Protein AF-Q28119-F1 (afdb_monomer_lite)

pLDDT: mean 81.9, std 14.13, range [39.78, 98.56]

Sequence (67 aa):
PELQDGTPRAGQILKQTYDKFDTNMRSDDALLKNYALLSCFRNDLHKTETYLRVMKCRRFGEASCAF

Secondary structure (DSSP, 8-state):
-------HHHHHHHHHHHHHHHHHHHSHHHHHHHHHHHHHHHHHHHHHHHHHHHHHHHHH--TT---

Radius of gyration: 25.22 Å; chains: 1; bounding box: 70×20×44 Å

Organism: Bos taurus (NCBI:txid9913)

Structure (mmCIF, N/CA/C/O backbone):
data_AF-Q28119-F1
#
_entry.id   AF-Q28119-F1
#
loop_
_atom_site.group_PDB
_atom_site.id
_atom_site.type_symbol
_atom_site.label_atom_id
_atom_site.label_alt_id
_atom_site.label_comp_id
_atom_site.label_asym_id
_atom_site.label_entity_id
_atom_site.label_seq_id
_atom_site.pdbx_PDB_ins_code
_atom_site.Cartn_x
_atom_site.Cartn_y
_atom_site.Cartn_z
_atom_site.occupancy
_atom_site.B_iso_or_equiv
_atom_site.auth_seq_id
_atom_site.auth_comp_id
_atom_site.auth_asym_id
_atom_site.auth_atom_id
_atom_site.pdbx_PDB_model_num
ATOM 1 N N . PRO A 1 1 ? 54.659 -5.426 1.332 1.00 52.41 1 PRO A N 1
ATOM 2 C CA . PRO A 1 1 ? 53.531 -4.576 0.887 1.00 52.41 1 PRO A CA 1
ATOM 3 C C . PRO A 1 1 ? 53.484 -4.556 -0.642 1.00 52.41 1 PRO A C 1
ATOM 5 O O . PRO A 1 1 ? 54.513 -4.838 -1.243 1.00 52.41 1 PRO A O 1
ATOM 8 N N . GLU A 1 2 ? 52.321 -4.210 -1.201 1.00 39.78 2 GLU A N 1
ATOM 9 C CA . GLU A 1 2 ? 51.987 -4.072 -2.635 1.00 39.78 2 GLU A CA 1
ATOM 10 C C . GLU A 1 2 ? 51.221 -5.286 -3.205 1.00 39.78 2 GLU A C 1
ATOM 12 O O . GLU A 1 2 ? 51.778 -6.278 -3.664 1.00 39.78 2 GLU A O 1
ATOM 17 N N . LEU A 1 3 ? 49.891 -5.180 -3.105 1.00 55.44 3 LEU A N 1
ATOM 18 C CA . LEU A 1 3 ? 48.861 -6.047 -3.675 1.00 55.44 3 LEU A CA 1
ATOM 19 C C . LEU A 1 3 ? 48.319 -5.344 -4.932 1.00 55.44 3 LEU A C 1
ATOM 21 O O . LEU A 1 3 ? 47.683 -4.303 -4.797 1.00 55.44 3 LEU A O 1
ATOM 25 N N . GLN A 1 4 ? 48.580 -5.872 -6.127 1.00 50.06 4 GLN A N 1
ATOM 26 C CA . GLN A 1 4 ? 48.024 -5.431 -7.421 1.00 50.06 4 GLN A CA 1
ATOM 27 C C . GLN A 1 4 ? 48.327 -6.554 -8.435 1.00 50.06 4 GLN A C 1
ATOM 29 O O . GLN A 1 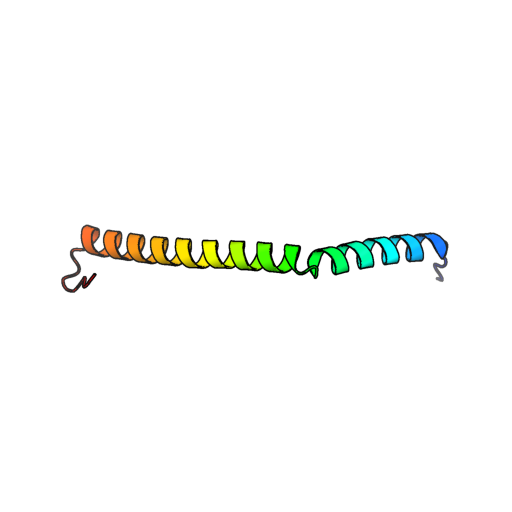4 ? 49.382 -7.168 -8.354 1.00 50.06 4 GLN A O 1
ATOM 34 N N . ASP A 1 5 ? 47.485 -6.955 -9.379 1.00 51.19 5 ASP A N 1
ATOM 35 C CA . ASP A 1 5 ? 46.412 -6.245 -10.060 1.00 51.19 5 ASP A CA 1
ATOM 36 C C . ASP A 1 5 ? 45.470 -7.299 -10.681 1.00 51.19 5 ASP A C 1
ATOM 38 O O . ASP A 1 5 ? 45.848 -8.090 -11.550 1.00 51.19 5 ASP A O 1
ATOM 42 N N . GLY A 1 6 ? 44.248 -7.391 -10.160 1.00 59.38 6 GLY A N 1
ATOM 43 C CA . GLY A 1 6 ? 43.242 -8.335 -10.631 1.00 59.38 6 GLY A CA 1
ATOM 44 C C . GLY A 1 6 ? 42.599 -7.851 -11.929 1.00 59.38 6 GLY A C 1
ATOM 45 O O . GLY A 1 6 ? 41.617 -7.126 -11.883 1.00 59.38 6 GLY A O 1
ATOM 46 N N . THR A 1 7 ? 43.134 -8.296 -13.069 1.00 61.25 7 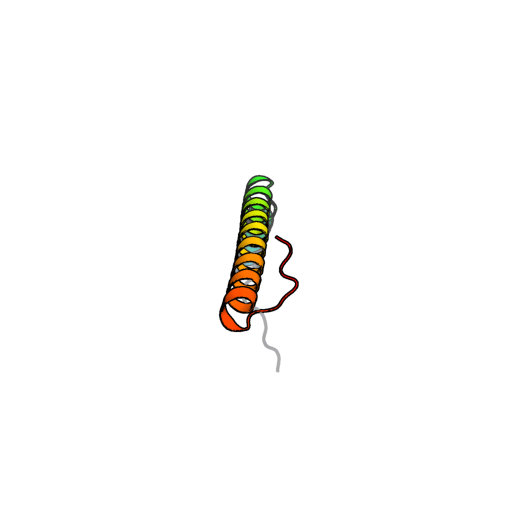THR A N 1
ATOM 47 C CA . THR A 1 7 ? 42.530 -8.339 -14.421 1.00 61.25 7 THR A CA 1
ATOM 48 C C . THR A 1 7 ? 41.493 -7.235 -14.756 1.00 61.25 7 THR A C 1
ATOM 50 O O . THR A 1 7 ? 40.300 -7.396 -14.472 1.00 61.25 7 THR A O 1
ATOM 53 N N . PRO A 1 8 ? 41.875 -6.195 -15.526 1.00 64.19 8 PRO A N 1
ATOM 54 C CA . PRO A 1 8 ? 41.020 -5.063 -15.926 1.00 64.19 8 PRO A CA 1
ATOM 55 C C . PRO A 1 8 ? 39.660 -5.421 -16.556 1.00 64.19 8 PRO A C 1
ATOM 57 O O . PRO A 1 8 ? 38.706 -4.648 -16.482 1.00 64.19 8 PRO A O 1
ATOM 60 N N . ARG A 1 9 ? 39.538 -6.607 -17.170 1.00 70.12 9 ARG A N 1
ATOM 61 C CA . ARG A 1 9 ? 38.303 -7.072 -17.825 1.00 70.12 9 ARG A CA 1
ATOM 62 C C . ARG A 1 9 ? 37.193 -7.449 -16.845 1.00 70.12 9 ARG A C 1
ATOM 64 O O . ARG A 1 9 ? 36.025 -7.229 -17.152 1.00 70.12 9 ARG A O 1
ATOM 71 N N . ALA A 1 10 ? 37.529 -7.992 -15.675 1.00 74.44 10 ALA A N 1
ATOM 72 C CA . ALA A 1 10 ? 36.522 -8.401 -14.695 1.00 74.44 10 ALA A CA 1
ATOM 73 C C . ALA A 1 10 ? 35.792 -7.180 -14.111 1.00 74.44 10 ALA A C 1
ATOM 75 O O . ALA A 1 10 ? 34.565 -7.177 -14.032 1.00 74.44 10 ALA A O 1
ATOM 76 N N . GLY A 1 11 ? 36.529 -6.105 -13.802 1.00 80.00 11 GLY A N 1
ATOM 77 C CA . GLY A 1 11 ? 35.951 -4.843 -13.328 1.00 80.00 11 GLY A CA 1
ATOM 78 C C . GLY A 1 11 ? 35.039 -4.165 -14.358 1.00 80.00 11 GLY A C 1
ATOM 79 O O . GLY A 1 11 ? 33.997 -3.625 -13.996 1.00 80.00 11 GLY A O 1
ATOM 80 N N . GLN A 1 12 ? 35.376 -4.249 -15.649 1.00 85.88 12 GLN A N 1
ATOM 81 C CA . GLN A 1 12 ? 34.543 -3.717 -16.736 1.00 85.88 12 GLN A CA 1
ATOM 82 C C . GLN A 1 12 ? 33.217 -4.472 -16.884 1.00 85.88 12 GLN A C 1
ATOM 84 O O . GLN A 1 12 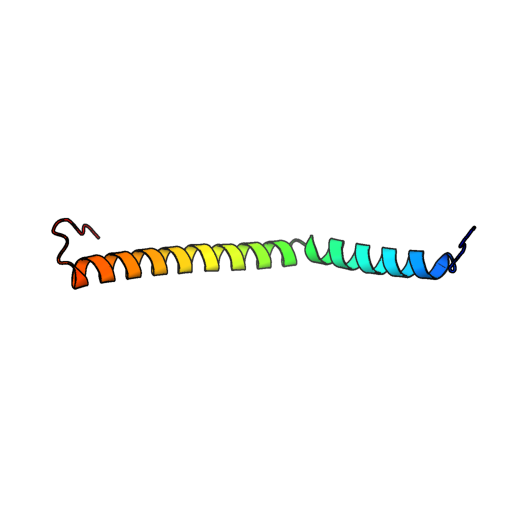? 32.170 -3.842 -17.016 1.00 85.88 12 GLN A O 1
ATOM 89 N N . ILE A 1 13 ? 33.247 -5.807 -16.810 1.00 84.81 13 ILE A N 1
ATOM 90 C CA . ILE A 1 13 ? 32.036 -6.641 -16.863 1.00 84.81 13 ILE A CA 1
ATOM 91 C C . ILE A 1 13 ? 31.142 -6.346 -15.657 1.00 84.81 13 ILE A C 1
ATOM 93 O O . ILE A 1 13 ? 29.931 -6.172 -15.806 1.00 84.81 13 ILE A O 1
ATOM 97 N N . LEU A 1 14 ? 31.730 -6.238 -14.463 1.00 84.62 14 LEU A N 1
ATOM 98 C CA . LEU A 1 14 ? 30.983 -5.949 -13.240 1.00 84.62 14 LEU A CA 1
ATOM 99 C C . LEU A 1 14 ? 30.298 -4.579 -13.318 1.00 84.62 14 LEU A C 1
ATOM 101 O O . LEU A 1 14 ? 29.108 -4.468 -13.027 1.00 84.62 14 LEU A O 1
ATOM 105 N N . LYS A 1 15 ? 31.025 -3.564 -13.800 1.00 88.06 15 LYS A N 1
ATOM 106 C CA . LYS A 1 15 ? 30.497 -2.216 -14.021 1.00 88.06 15 LYS A CA 1
ATOM 107 C C . LYS A 1 15 ? 29.353 -2.207 -15.037 1.00 88.06 15 LYS A C 1
ATOM 109 O O . LYS A 1 15 ? 28.287 -1.690 -14.739 1.00 88.06 15 LYS A O 1
ATOM 114 N N . GLN A 1 16 ? 29.529 -2.850 -16.191 1.00 87.12 16 GLN A N 1
ATOM 115 C CA . GLN A 1 16 ? 28.486 -2.935 -17.219 1.00 87.12 16 GLN A CA 1
ATOM 116 C C . GLN A 1 16 ? 27.219 -3.627 -16.699 1.00 87.12 16 GLN A C 1
ATOM 118 O O . GLN A 1 16 ? 26.098 -3.233 -17.026 1.00 87.12 16 GLN A O 1
ATOM 123 N N . THR A 1 17 ? 27.396 -4.665 -15.882 1.00 86.50 17 THR A N 1
ATOM 124 C CA . THR A 1 17 ? 26.276 -5.384 -15.279 1.00 86.50 17 THR A CA 1
ATOM 125 C C . THR A 1 17 ? 25.540 -4.478 -14.289 1.00 86.50 17 THR A C 1
ATOM 127 O O . THR A 1 17 ? 24.318 -4.372 -14.359 1.00 86.50 17 THR A O 1
ATOM 130 N N . TYR A 1 18 ? 26.276 -3.776 -13.424 1.00 82.31 18 TYR A N 1
ATOM 131 C CA . TYR A 1 18 ? 25.717 -2.816 -12.472 1.00 82.31 18 TYR A CA 1
ATOM 132 C C . TYR A 1 18 ? 24.966 -1.670 -13.166 1.00 82.31 18 TYR A C 1
ATOM 134 O O . TYR A 1 18 ? 23.816 -1.404 -12.825 1.00 82.31 18 TYR A O 1
ATOM 142 N N . ASP A 1 19 ? 25.558 -1.058 -14.192 1.00 84.19 19 ASP A N 1
ATOM 143 C CA . ASP A 1 19 ? 24.944 0.039 -14.951 1.00 84.19 19 ASP A CA 1
ATOM 144 C C . ASP A 1 19 ? 23.630 -0.408 -15.613 1.00 84.19 19 ASP A C 1
ATOM 146 O O . ASP A 1 19 ? 22.639 0.326 -15.628 1.00 84.19 19 ASP A O 1
ATOM 150 N N . LYS A 1 20 ? 23.576 -1.650 -16.113 1.00 81.81 20 LYS A N 1
ATOM 151 C CA . LYS A 1 20 ? 22.348 -2.237 -16.663 1.00 81.81 20 LYS A CA 1
ATOM 152 C C . LYS A 1 20 ? 21.272 -2.421 -15.593 1.00 81.81 20 LYS A C 1
ATOM 154 O O . LYS A 1 20 ? 20.105 -2.164 -15.881 1.00 81.81 20 LYS A O 1
ATOM 159 N N . PHE A 1 21 ? 21.638 -2.850 -14.385 1.00 79.69 21 PHE A N 1
ATOM 160 C CA . PHE A 1 21 ? 20.703 -2.953 -13.261 1.00 79.69 21 PHE A CA 1
ATOM 161 C C . PHE A 1 21 ? 20.171 -1.580 -12.828 1.00 79.69 21 PHE A C 1
ATOM 163 O O . PHE A 1 21 ? 18.957 -1.429 -12.696 1.00 79.69 21 PHE A O 1
ATOM 170 N N . ASP A 1 22 ? 21.045 -0.581 -12.673 1.00 76.44 22 ASP A N 1
ATOM 171 C CA . ASP A 1 22 ? 20.662 0.795 -12.315 1.00 76.44 22 ASP A CA 1
ATOM 172 C C . ASP A 1 22 ? 19.731 1.405 -13.376 1.00 76.44 22 ASP A C 1
ATOM 174 O O . ASP A 1 22 ? 18.667 1.928 -13.046 1.00 76.44 22 ASP A O 1
ATOM 178 N N . THR A 1 23 ? 20.042 1.223 -14.663 1.00 76.31 23 THR A N 1
ATOM 179 C CA . THR A 1 23 ? 19.193 1.707 -15.766 1.00 76.31 23 THR A CA 1
ATOM 180 C C . THR A 1 23 ? 17.827 1.016 -15.782 1.00 76.31 23 THR A C 1
ATOM 182 O O . THR A 1 23 ? 16.805 1.676 -15.956 1.00 76.31 23 THR A O 1
ATOM 185 N N . ASN A 1 24 ? 17.774 -0.302 -15.552 1.00 71.19 24 ASN A N 1
ATOM 186 C CA . ASN A 1 24 ? 16.505 -1.036 -15.489 1.00 71.19 24 ASN A CA 1
ATOM 187 C C . ASN A 1 24 ? 15.626 -0.562 -14.324 1.00 71.19 24 ASN A C 1
ATOM 189 O O . ASN A 1 24 ? 14.406 -0.526 -14.453 1.00 71.19 24 ASN A O 1
ATOM 193 N N . MET A 1 25 ? 16.238 -0.188 -13.199 1.00 70.38 25 MET A N 1
ATOM 194 C CA . MET A 1 25 ? 15.535 0.351 -12.034 1.00 70.38 25 MET A CA 1
ATOM 195 C C . MET A 1 25 ? 15.018 1.778 -12.270 1.00 70.38 25 MET A C 1
ATOM 197 O O . MET A 1 25 ? 14.009 2.169 -11.684 1.00 70.38 25 MET A O 1
ATOM 201 N N . ARG A 1 26 ? 15.692 2.539 -13.140 1.00 74.50 26 ARG A N 1
ATOM 202 C CA . ARG A 1 26 ? 15.310 3.897 -13.559 1.00 74.50 26 ARG A CA 1
ATOM 203 C C . ARG A 1 26 ? 14.349 3.941 -14.746 1.00 74.50 26 ARG A C 1
ATOM 205 O O . ARG A 1 26 ? 13.895 5.028 -15.082 1.00 74.50 26 ARG A O 1
ATOM 212 N N . SER A 1 27 ? 14.052 2.805 -15.379 1.00 84.69 27 SER A N 1
ATOM 213 C CA . SER A 1 27 ? 13.039 2.731 -16.436 1.00 84.69 27 SER A CA 1
ATOM 214 C C . SER A 1 27 ? 11.694 3.240 -15.916 1.00 84.69 27 SER A C 1
ATOM 216 O O . SER A 1 27 ? 11.318 2.928 -14.782 1.00 84.69 27 SER A O 1
ATOM 218 N N . ASP A 1 28 ? 10.949 3.963 -16.753 1.00 84.69 28 ASP A N 1
ATOM 219 C CA . ASP A 1 28 ? 9.619 4.480 -16.415 1.00 84.69 28 ASP A CA 1
ATOM 220 C C . ASP A 1 28 ? 8.684 3.368 -15.907 1.00 84.69 28 ASP A C 1
ATOM 222 O O . ASP A 1 28 ? 7.925 3.579 -14.964 1.00 84.69 28 ASP A O 1
ATOM 226 N N . ASP A 1 29 ? 8.809 2.146 -16.436 1.00 86.31 29 ASP A N 1
ATOM 227 C CA . ASP A 1 29 ? 8.048 0.977 -15.980 1.00 86.31 29 ASP A CA 1
ATOM 228 C C . ASP A 1 29 ? 8.402 0.549 -14.547 1.00 86.31 29 ASP A C 1
ATOM 230 O O . ASP A 1 29 ? 7.528 0.171 -13.761 1.00 86.31 29 ASP A O 1
ATOM 234 N N . ALA A 1 30 ? 9.691 0.565 -14.196 1.00 85.50 30 ALA A N 1
ATOM 235 C CA . ALA A 1 30 ? 10.152 0.234 -12.850 1.00 85.50 30 ALA A CA 1
ATOM 236 C C . ALA A 1 30 ? 9.756 1.336 -11.862 1.00 85.50 30 ALA A C 1
ATOM 238 O O . ALA A 1 30 ? 9.286 1.047 -10.758 1.00 85.50 30 ALA A O 1
ATOM 239 N N . LEU A 1 31 ? 9.864 2.593 -12.289 1.00 85.75 31 LEU A N 1
ATOM 240 C CA . LEU A 1 31 ? 9.422 3.753 -11.533 1.00 85.75 31 LEU A CA 1
ATOM 241 C C . LEU A 1 31 ? 7.912 3.695 -11.256 1.00 85.75 31 LEU A C 1
ATOM 243 O O . LEU A 1 31 ? 7.492 3.843 -10.108 1.00 85.75 31 LEU A O 1
ATOM 247 N N . LEU A 1 32 ? 7.098 3.392 -12.270 1.00 90.50 32 LEU A N 1
ATOM 248 C CA . LEU A 1 32 ? 5.647 3.269 -12.143 1.00 90.50 32 LEU A CA 1
ATOM 249 C C . LEU A 1 32 ? 5.256 2.135 -11.186 1.00 90.50 32 LEU A C 1
ATOM 251 O O . LEU A 1 32 ? 4.393 2.327 -10.328 1.00 90.50 32 LEU A O 1
ATOM 255 N N . LYS A 1 33 ? 5.923 0.976 -11.269 1.00 89.88 33 LYS A N 1
ATOM 256 C CA . LYS A 1 33 ? 5.719 -0.142 -10.329 1.00 89.88 33 LYS A CA 1
ATOM 257 C C . LYS A 1 33 ? 6.081 0.240 -8.893 1.00 89.88 33 LYS A C 1
ATOM 259 O O . LYS A 1 33 ? 5.327 -0.083 -7.976 1.00 89.88 33 LYS A O 1
ATOM 264 N N . ASN A 1 34 ? 7.185 0.960 -8.692 1.00 89.75 34 ASN A N 1
ATOM 265 C CA . ASN A 1 34 ? 7.586 1.446 -7.372 1.00 89.75 34 ASN A CA 1
ATOM 266 C C . ASN A 1 34 ? 6.566 2.442 -6.803 1.00 89.75 34 ASN A C 1
ATOM 268 O O . ASN A 1 34 ? 6.146 2.301 -5.656 1.00 89.75 34 ASN A O 1
ATOM 272 N N . TYR A 1 35 ? 6.101 3.406 -7.601 1.00 94.44 35 TYR A N 1
ATOM 273 C CA . TYR A 1 35 ? 5.060 4.342 -7.168 1.00 94.44 35 TYR A CA 1
ATOM 274 C C . TYR A 1 35 ? 3.724 3.654 -6.886 1.00 94.44 35 TYR A C 1
ATOM 276 O O . TYR A 1 35 ? 3.065 3.995 -5.903 1.00 94.44 35 TYR A O 1
ATOM 284 N N . ALA A 1 36 ? 3.333 2.666 -7.693 1.00 95.31 36 ALA A N 1
ATOM 285 C CA . ALA A 1 36 ? 2.138 1.870 -7.441 1.00 95.31 36 ALA A CA 1
ATOM 286 C C . ALA A 1 36 ? 2.235 1.139 -6.093 1.00 95.31 36 AL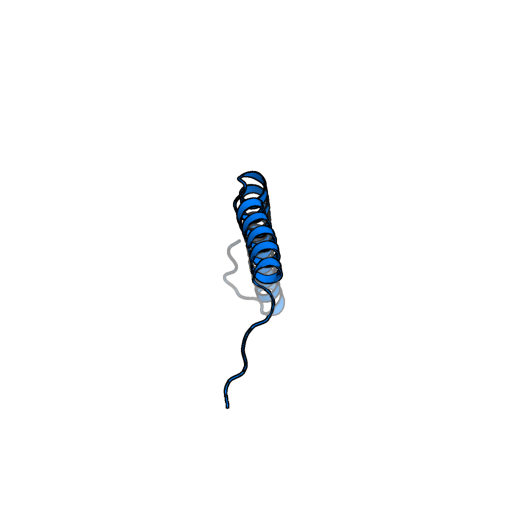A A C 1
ATOM 288 O O . ALA A 1 36 ? 1.306 1.206 -5.289 1.00 95.31 36 ALA A O 1
ATOM 289 N N . LEU A 1 37 ? 3.383 0.522 -5.801 1.00 96.69 37 LEU A N 1
ATOM 290 C CA . LEU A 1 37 ? 3.637 -0.137 -4.522 1.00 96.69 37 LEU A CA 1
ATOM 291 C C . LEU A 1 37 ? 3.579 0.850 -3.345 1.00 96.69 37 LEU A C 1
ATOM 293 O O . LEU A 1 37 ? 2.910 0.580 -2.348 1.00 96.69 37 LEU A O 1
ATOM 297 N N . LEU A 1 38 ? 4.221 2.015 -3.467 1.00 96.94 38 LEU A N 1
ATOM 298 C CA . LEU A 1 38 ? 4.170 3.072 -2.450 1.00 96.94 38 LEU A CA 1
ATOM 299 C C . LEU A 1 38 ? 2.741 3.588 -2.223 1.00 96.94 38 LEU A C 1
ATOM 301 O O . LEU A 1 38 ? 2.347 3.844 -1.086 1.00 96.94 38 LEU A O 1
ATOM 305 N N . SER A 1 39 ? 1.945 3.703 -3.287 1.00 97.75 39 SER A N 1
ATOM 306 C CA . SER A 1 39 ? 0.531 4.076 -3.201 1.00 97.75 39 SER A CA 1
ATOM 307 C C . SER A 1 39 ? -0.285 3.027 -2.439 1.00 97.75 39 SER A C 1
ATOM 309 O O . SER A 1 39 ? -1.055 3.377 -1.541 1.00 97.75 39 SER A O 1
ATOM 311 N N . CYS A 1 40 ? -0.065 1.737 -2.715 1.00 98.31 40 CYS A N 1
ATOM 312 C CA . CYS A 1 40 ? -0.671 0.646 -1.949 1.00 98.31 40 CYS A CA 1
ATOM 313 C C . CYS A 1 40 ? -0.292 0.724 -0.466 1.00 98.31 40 CYS A C 1
ATOM 315 O O . CYS A 1 40 ? -1.182 0.717 0.383 1.00 98.31 40 CYS A O 1
ATOM 317 N N . PHE A 1 41 ? 0.995 0.901 -0.149 1.00 98.31 41 PHE A N 1
ATOM 318 C CA . PHE A 1 41 ? 1.451 1.060 1.234 1.00 98.31 41 PHE A CA 1
ATOM 319 C C . PHE A 1 41 ? 0.780 2.237 1.940 1.00 98.31 41 PHE A C 1
ATOM 321 O O . PHE A 1 41 ? 0.332 2.093 3.076 1.00 98.31 41 PHE A O 1
ATOM 328 N N . ARG A 1 42 ? 0.661 3.389 1.272 1.00 98.12 42 ARG A N 1
ATOM 329 C CA . ARG A 1 42 ? -0.050 4.552 1.818 1.00 98.12 42 ARG A CA 1
ATOM 330 C C . ARG A 1 42 ? -1.507 4.214 2.145 1.00 98.12 42 ARG A C 1
ATOM 332 O O . ARG A 1 42 ? -1.984 4.564 3.223 1.00 98.12 42 ARG A O 1
ATOM 339 N N . ASN A 1 43 ? -2.204 3.531 1.239 1.00 98.19 43 ASN A N 1
ATOM 340 C CA . ASN A 1 43 ? -3.604 3.156 1.436 1.00 98.19 43 ASN A CA 1
ATOM 341 C C . ASN A 1 43 ? -3.774 2.149 2.579 1.00 98.19 43 ASN A C 1
ATOM 343 O O . ASN A 1 43 ? -4.682 2.291 3.398 1.00 98.19 43 ASN A O 1
ATOM 347 N N . ASP A 1 44 ? -2.904 1.146 2.661 1.00 98.56 44 ASP A N 1
ATOM 348 C CA . ASP A 1 44 ? -2.992 0.117 3.696 1.00 98.56 44 ASP A CA 1
ATOM 349 C C . ASP A 1 44 ? -2.575 0.642 5.070 1.00 98.56 44 ASP A C 1
ATOM 351 O O . ASP A 1 44 ? -3.184 0.276 6.079 1.00 98.56 44 ASP A O 1
ATOM 355 N N . LEU A 1 45 ? -1.620 1.573 5.124 1.00 98.50 45 LEU A N 1
ATOM 356 C CA . LEU A 1 45 ? -1.285 2.276 6.357 1.00 98.50 45 LEU A CA 1
ATOM 357 C C . LEU A 1 45 ? -2.461 3.129 6.842 1.00 98.50 45 LEU A C 1
ATOM 359 O O . LEU A 1 45 ? -2.801 3.069 8.020 1.00 98.50 45 LEU A O 1
ATOM 363 N N . HIS A 1 46 ? -3.131 3.855 5.943 1.00 97.62 46 HIS A N 1
ATOM 364 C CA . HIS A 1 46 ? -4.324 4.624 6.297 1.00 97.62 46 HIS A CA 1
ATOM 365 C C . HIS A 1 46 ? -5.450 3.72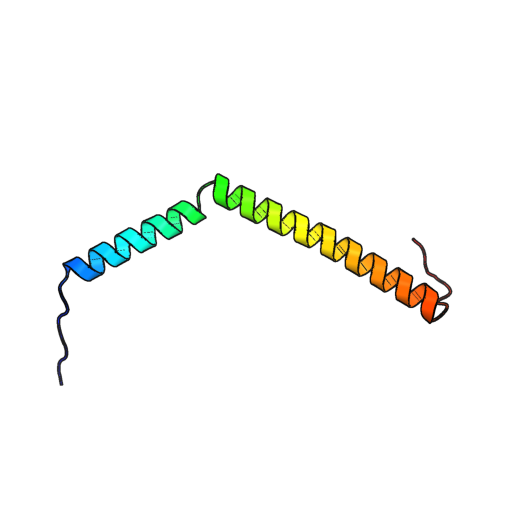6 6.841 1.00 97.62 46 HIS A C 1
ATOM 367 O O . HIS A 1 46 ? -6.041 4.030 7.877 1.00 97.62 46 HIS A O 1
ATOM 373 N N . LYS A 1 47 ? -5.710 2.571 6.209 1.00 97.62 47 LYS A N 1
ATOM 374 C CA . LYS A 1 47 ? -6.665 1.576 6.739 1.00 97.62 47 LYS A CA 1
ATOM 375 C C . LYS A 1 47 ? -6.246 1.068 8.117 1.00 97.62 47 LYS A C 1
ATOM 377 O O . LYS A 1 47 ? -7.084 0.964 9.008 1.00 97.62 47 LYS A O 1
ATOM 382 N N . THR A 1 48 ? -4.961 0.762 8.293 1.00 98.12 48 THR A N 1
ATOM 383 C CA . THR A 1 48 ? -4.407 0.278 9.564 1.00 98.12 48 THR A CA 1
ATOM 384 C C . THR A 1 48 ? -4.582 1.317 10.668 1.00 98.12 48 THR A C 1
ATOM 386 O O . THR A 1 48 ? -5.035 0.973 11.757 1.00 98.12 48 THR A O 1
ATOM 389 N N . GLU A 1 49 ? -4.303 2.592 10.388 1.00 95.69 49 GLU A N 1
ATOM 390 C CA . GLU A 1 49 ? -4.537 3.694 11.323 1.00 95.69 49 GLU A CA 1
ATOM 391 C C . GLU A 1 49 ? -6.014 3.772 11.731 1.00 95.69 49 GLU A C 1
ATOM 393 O O . GLU A 1 49 ? -6.330 3.803 12.924 1.00 95.69 49 GLU A O 1
ATOM 398 N N . THR A 1 50 ? -6.926 3.723 10.757 1.00 94.31 50 THR A N 1
ATOM 399 C CA . THR A 1 50 ? -8.371 3.719 11.008 1.00 94.31 50 THR A CA 1
ATOM 400 C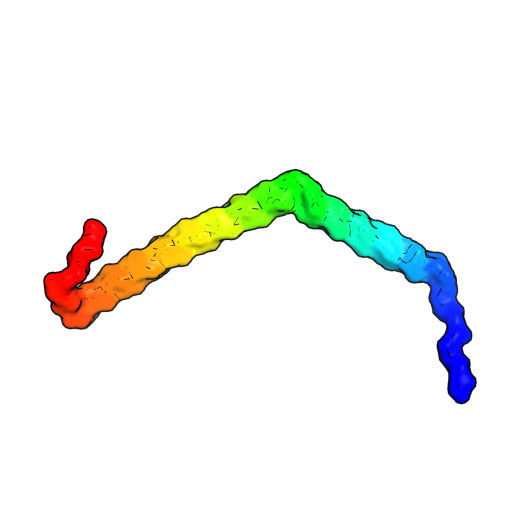 C . THR A 1 50 ? -8.791 2.526 11.863 1.00 94.31 50 THR A C 1
ATOM 402 O O . THR A 1 50 ? -9.522 2.699 12.839 1.00 94.31 50 THR A O 1
ATOM 405 N N . TYR A 1 51 ? -8.305 1.319 11.567 1.00 94.88 51 TYR A N 1
ATOM 406 C CA . TYR A 1 51 ? -8.613 0.137 12.372 1.00 94.88 51 TYR A CA 1
ATOM 407 C C . TYR A 1 51 ? -8.097 0.260 13.800 1.00 94.88 51 TYR A C 1
ATOM 409 O O . TYR A 1 51 ? -8.833 -0.052 14.735 1.00 94.88 51 TYR A O 1
ATOM 417 N N . LEU A 1 52 ? -6.877 0.762 13.992 1.00 93.00 52 LEU A N 1
ATOM 418 C CA . LEU A 1 52 ? -6.336 0.998 15.327 1.00 93.00 52 LEU A CA 1
ATOM 419 C C . LEU A 1 52 ? -7.167 2.031 16.093 1.00 93.00 52 LEU A C 1
ATOM 421 O O . LEU A 1 52 ? -7.448 1.822 17.274 1.00 93.00 52 LEU A O 1
ATOM 425 N N . ARG A 1 53 ? -7.613 3.104 15.430 1.00 89.75 53 ARG A N 1
ATOM 426 C CA . ARG A 1 53 ? -8.508 4.106 16.023 1.00 89.75 53 ARG A CA 1
ATOM 427 C C . ARG A 1 53 ? -9.829 3.471 16.456 1.00 89.75 53 ARG A C 1
ATOM 429 O O . ARG A 1 53 ? -10.193 3.575 17.621 1.00 89.75 53 ARG A O 1
ATOM 436 N N . VAL A 1 54 ? -10.488 2.717 15.573 1.00 90.38 54 VAL A N 1
ATOM 437 C CA . VAL A 1 54 ? -11.730 1.983 15.885 1.00 90.38 54 VAL A CA 1
ATOM 438 C C . VAL A 1 54 ? -11.530 1.016 17.056 1.00 90.38 54 VAL A C 1
ATOM 440 O O . VAL A 1 54 ? -12.368 0.958 17.957 1.00 90.38 54 VAL A O 1
ATOM 443 N N . MET A 1 55 ? -10.431 0.256 17.071 1.00 90.50 55 MET A N 1
ATOM 444 C CA . MET A 1 55 ? -10.135 -0.682 18.156 1.00 90.50 55 MET A CA 1
ATOM 445 C C . MET A 1 55 ? -9.938 0.033 19.493 1.00 90.50 55 MET A C 1
ATOM 447 O O . MET A 1 55 ? -10.458 -0.439 20.503 1.00 90.50 55 MET A O 1
ATOM 451 N N . LYS A 1 56 ? -9.240 1.174 19.510 1.00 86.94 56 LYS A N 1
ATOM 452 C CA . LYS A 1 56 ? -9.081 1.999 20.716 1.00 86.94 56 LYS A CA 1
ATOM 453 C C . LYS A 1 56 ? -10.426 2.529 21.213 1.00 86.94 56 LYS A C 1
ATOM 455 O O . LYS A 1 56 ? -10.757 2.300 22.373 1.00 86.94 56 LYS A O 1
ATOM 460 N N . CYS A 1 57 ? -11.234 3.105 20.323 1.00 88.25 57 CYS A N 1
ATOM 461 C CA . CYS A 1 57 ? -12.581 3.588 20.632 1.00 88.25 57 CYS A CA 1
ATOM 462 C C . CYS A 1 57 ? -13.457 2.499 21.264 1.00 88.25 57 CYS A C 1
ATOM 464 O O . CYS A 1 57 ? -14.062 2.712 22.310 1.00 88.25 57 CYS A O 1
ATOM 466 N N . ARG A 1 58 ? -13.487 1.303 20.658 1.00 87.06 58 ARG A N 1
ATOM 467 C CA . ARG A 1 58 ? -14.274 0.163 21.158 1.00 87.06 58 ARG A CA 1
ATOM 468 C C . ARG A 1 58 ? -13.763 -0.373 22.492 1.00 87.06 58 ARG A C 1
ATOM 470 O O . ARG A 1 58 ? -14.567 -0.766 23.327 1.00 87.06 58 ARG A O 1
ATOM 477 N N . ARG A 1 59 ? -12.442 -0.438 22.674 1.00 86.44 59 ARG A N 1
ATOM 478 C CA . ARG A 1 59 ? -11.822 -1.040 23.862 1.00 86.44 59 ARG A CA 1
ATOM 479 C C . ARG A 1 59 ? -11.884 -0.135 25.086 1.00 86.44 59 ARG A C 1
ATOM 481 O O . ARG A 1 59 ? -12.080 -0.639 26.185 1.00 86.44 59 ARG A O 1
ATOM 488 N N . PHE A 1 60 ? -11.669 1.164 24.902 1.00 82.81 60 PHE A N 1
ATOM 489 C CA . PHE A 1 60 ? -11.536 2.115 26.007 1.00 82.81 60 PHE A CA 1
ATOM 490 C C . PHE A 1 60 ? -12.741 3.047 26.158 1.00 82.81 60 PHE A C 1
ATOM 492 O O . PHE A 1 60 ? -12.782 3.815 27.112 1.00 82.81 60 PHE A O 1
ATOM 499 N N . GLY A 1 61 ? -13.730 2.967 25.259 1.00 69.38 61 GLY A N 1
ATOM 500 C CA . GLY A 1 61 ? -14.928 3.802 25.329 1.00 69.38 61 GLY A CA 1
ATOM 501 C C . GLY A 1 61 ? -14.613 5.294 25.205 1.00 69.38 61 GLY A C 1
ATOM 502 O O . GLY A 1 61 ? -15.225 6.102 25.897 1.00 69.38 61 GLY A O 1
ATOM 503 N N . GLU A 1 62 ? -13.634 5.666 24.370 1.00 71.75 62 GLU A N 1
ATOM 504 C CA . GLU A 1 62 ? -13.290 7.074 24.144 1.00 71.75 62 GLU A CA 1
ATOM 505 C C . GLU A 1 62 ? -14.510 7.826 23.581 1.00 71.75 62 GLU A C 1
ATOM 507 O O . GLU A 1 62 ? -15.048 7.485 22.527 1.00 71.75 62 GLU A O 1
ATOM 512 N N . ALA A 1 63 ? -14.960 8.852 24.309 1.00 62.38 63 ALA A N 1
ATOM 513 C CA . ALA A 1 63 ? -16.231 9.541 24.074 1.00 62.38 63 ALA A CA 1
ATOM 514 C C . ALA A 1 63 ? -16.269 10.414 22.801 1.00 62.38 63 ALA A C 1
ATOM 516 O O . ALA A 1 63 ? -17.330 10.919 22.445 1.00 62.38 63 ALA A O 1
ATOM 517 N N . SER A 1 64 ? -15.142 10.606 22.106 1.00 66.38 64 SER A N 1
ATOM 518 C CA . SER A 1 64 ? -15.027 11.521 20.958 1.00 66.38 64 SER A CA 1
ATOM 519 C C . SER A 1 64 ? -14.479 10.847 19.699 1.00 66.38 64 SER A C 1
ATOM 521 O O . SER A 1 64 ? -13.634 11.403 18.995 1.00 66.38 64 SER A O 1
ATOM 523 N N . CYS A 1 65 ? -14.930 9.634 19.401 1.00 72.06 65 CYS A N 1
ATOM 524 C CA . CYS A 1 65 ? -14.606 8.998 18.131 1.00 72.06 65 CYS A CA 1
ATOM 525 C C . CYS A 1 65 ? -15.516 9.542 17.023 1.00 72.06 65 CYS A C 1
ATOM 527 O O . CYS A 1 65 ? -16.590 9.004 16.773 1.00 72.06 65 CYS A O 1
ATOM 529 N N . ALA A 1 66 ? -15.097 10.641 16.391 1.00 67.25 66 ALA A N 1
ATOM 530 C CA . ALA A 1 66 ? -15.655 11.099 15.119 1.00 67.25 66 ALA A CA 1
ATOM 531 C C . ALA A 1 66 ? -14.994 10.307 13.974 1.00 67.25 66 ALA A C 1
ATOM 533 O O . ALA A 1 66 ? -13.761 10.218 13.926 1.00 67.25 66 ALA A O 1
ATOM 534 N N . PHE A 1 67 ? -15.814 9.697 13.114 1.00 64.38 67 PHE A N 1
ATOM 535 C CA . PHE A 1 67 ? -15.399 8.831 12.002 1.00 64.38 67 PHE A CA 1
ATOM 536 C C . PHE A 1 67 ? -15.512 9.552 10.663 1.00 64.38 67 PHE A C 1
ATOM 538 O O . PHE A 1 67 ? -16.534 10.248 10.468 1.00 64.38 67 PHE A O 1
#

InterPro domains:
  IPR001400 Somatotropin/prolactin [PF00103] (4-65)
  IPR001400 Somatotropin/prolactin [PR00836] (28-44)
  IPR001400 Somatotropin/prolactin [PR00836] (44-58)
  IPR001400 Somatotropin/prolactin [PTHR11417] (2-65)
  IPR009079 Four-helical cytokine-like, core [G3DSA:1.20.1250.10] (1-67)
  IPR009079 Four-helical cytokine-like, core [SSF47266] (2-65)
  IPR018116 Somatotropin hormone, conserved site [PS00338] (40-57)

Foldseek 3Di:
DDDDDPDPVVVVVVVVVVVVVVVVCVPPVNVVVVVVVVVVVVVVVVVVVVVVLVVCCVPVVPPDDDD